Protein AF-A0A5C6M455-F1 (afdb_monomer_lite)

Secondary structure (DSSP, 8-state):
-HHHHHHH-SS-EEEEEGGGTEEEEEEESSSEEEEETT--EEEE-HHHHHHHHHHHHHS-HHHHHHHTTTSS---TTSSSTTHHHHHHHHHHHHH-

Sequence (96 aa):
MYQEILGTIVEPITIHTLGGQSTITIYNQDFMVIVNASGNSYHVDEALFNTVYQRYQQLPTEDRVRAGQYTHPLWEDCPNLISPPYIAAVINHFTI

Foldseek 3Di:
DQVVLLVVPPDWDWFAALVNPWIWIWHRPVFIWIATRVRDIDTDDPVLLVVLVVVLVVDDPVQLNVLLRVRDDQPPPGPDSPVSNVSSVSVVVVPD

Structure (mmCIF, N/CA/C/O backbone):
data_AF-A0A5C6M455-F1
#
_entry.id   AF-A0A5C6M455-F1
#
loop_
_atom_site.group_PDB
_atom_site.id
_atom_site.type_symbol
_atom_site.label_atom_id
_atom_site.label_alt_id
_atom_site.label_comp_id
_atom_site.label_asym_id
_atom_site.label_entity_id
_atom_site.label_seq_id
_atom_site.pdbx_PDB_ins_code
_atom_site.Cartn_x
_atom_site.Cartn_y
_atom_site.Cartn_z
_atom_site.occupancy
_atom_site.B_iso_or_equiv
_atom_site.auth_seq_id
_atom_site.auth_comp_id
_atom_site.auth_asym_id
_atom_site.auth_atom_id
_atom_site.pdbx_PDB_model_num
ATOM 1 N N . MET A 1 1 ? -3.122 -13.556 0.050 1.00 91.81 1 MET A N 1
ATOM 2 C CA . MET A 1 1 ? -2.502 -12.271 0.420 1.00 91.81 1 MET A CA 1
ATOM 3 C C . MET A 1 1 ? -3.527 -11.180 0.707 1.00 91.81 1 MET A C 1
ATOM 5 O O . MET A 1 1 ? -3.610 -10.806 1.860 1.00 91.81 1 MET A O 1
ATOM 9 N N . TYR A 1 2 ? -4.333 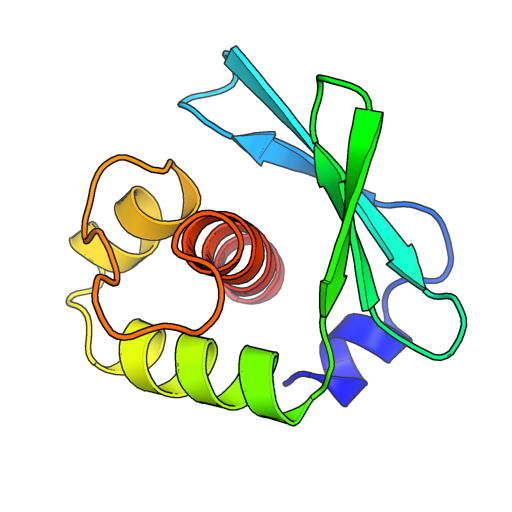-10.685 -0.248 1.00 95.12 2 TYR A N 1
ATOM 10 C CA . TYR A 1 2 ? -5.289 -9.595 0.053 1.00 95.12 2 TYR A CA 1
ATOM 11 C C . TYR A 1 2 ? -6.250 -9.928 1.208 1.00 95.12 2 TYR A C 1
ATOM 13 O O . TYR A 1 2 ? 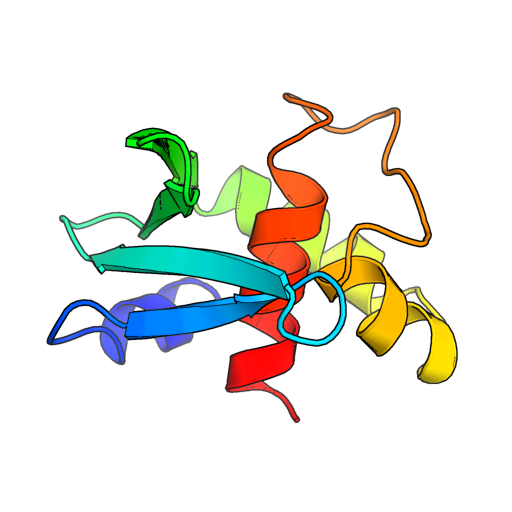-6.216 -9.265 2.237 1.00 95.12 2 TYR A O 1
ATOM 21 N N . GLN A 1 3 ? -7.042 -10.997 1.065 1.00 95.19 3 GLN A N 1
ATOM 22 C CA . GLN A 1 3 ? -8.013 -11.433 2.083 1.00 95.19 3 GLN A CA 1
ATOM 23 C C . GLN A 1 3 ? -7.356 -11.800 3.421 1.00 95.19 3 GLN A C 1
ATOM 25 O O . GLN A 1 3 ? -7.926 -11.601 4.487 1.00 95.19 3 GLN A O 1
ATOM 30 N N . GLU A 1 4 ? -6.131 -12.316 3.358 1.00 94.38 4 GLU A N 1
ATOM 31 C CA . GLU A 1 4 ? -5.330 -12.661 4.529 1.00 94.38 4 GLU A CA 1
ATOM 32 C C . GLU A 1 4 ? -4.939 -11.405 5.309 1.00 94.38 4 GLU A C 1
ATOM 34 O O . GLU A 1 4 ? -5.278 -11.300 6.481 1.00 94.38 4 GLU A O 1
ATOM 39 N N . ILE A 1 5 ? -4.328 -10.415 4.645 1.00 94.62 5 ILE A N 1
ATOM 40 C CA . ILE A 1 5 ? -4.000 -9.121 5.254 1.00 94.62 5 ILE A CA 1
ATOM 41 C C . ILE A 1 5 ? -5.268 -8.448 5.776 1.00 94.62 5 ILE A C 1
ATOM 43 O O . ILE A 1 5 ? -5.293 -8.009 6.922 1.00 94.62 5 ILE A O 1
ATOM 47 N N . LEU A 1 6 ? -6.336 -8.407 4.976 1.00 94.62 6 LEU A N 1
ATOM 48 C CA . LEU A 1 6 ? -7.602 -7.800 5.382 1.00 94.62 6 LEU A CA 1
ATOM 49 C C . LEU A 1 6 ? -8.147 -8.437 6.669 1.00 94.62 6 LEU A C 1
ATOM 51 O O . LEU A 1 6 ? -8.519 -7.721 7.595 1.00 94.62 6 LEU A O 1
ATOM 55 N N . GLY A 1 7 ? -8.097 -9.768 6.775 1.00 93.94 7 GLY A N 1
ATOM 56 C CA . GLY A 1 7 ? -8.507 -10.509 7.968 1.00 93.94 7 GLY A CA 1
ATOM 57 C C . GLY A 1 7 ? -7.655 -10.248 9.217 1.00 93.94 7 GLY A C 1
ATOM 58 O O . GLY A 1 7 ? -8.131 -10.483 10.324 1.00 93.94 7 GLY A O 1
ATOM 59 N N . THR A 1 8 ? -6.425 -9.740 9.073 1.00 93.88 8 THR A N 1
ATOM 60 C CA . THR A 1 8 ? -5.581 -9.350 10.221 1.00 93.88 8 THR A CA 1
ATOM 61 C C . THR A 1 8 ? -5.886 -7.953 10.761 1.00 93.88 8 THR A C 1
ATOM 63 O O . THR A 1 8 ? -5.561 -7.652 11.910 1.00 93.88 8 THR A O 1
ATOM 66 N N . ILE A 1 9 ? -6.517 -7.094 9.958 1.00 94.06 9 ILE A N 1
ATOM 67 C CA . ILE A 1 9 ? -6.822 -5.711 10.327 1.00 94.06 9 ILE A CA 1
ATOM 68 C C . ILE A 1 9 ? -8.131 -5.710 11.127 1.00 94.06 9 ILE A C 1
ATOM 70 O O . ILE A 1 9 ? -9.218 -5.557 10.572 1.00 94.06 9 ILE A O 1
ATOM 74 N N . VAL A 1 10 ? -8.018 -5.930 12.439 1.00 93.25 10 VAL A N 1
ATOM 75 C CA . VAL A 1 10 ? -9.145 -5.847 13.392 1.00 93.25 10 VAL A CA 1
ATOM 76 C C . VAL A 1 10 ? -9.312 -4.421 13.930 1.00 93.25 10 VAL A C 1
ATOM 78 O O . VAL A 1 10 ? -10.423 -3.971 14.181 1.00 93.25 10 VAL A O 1
ATOM 81 N N . GLU A 1 11 ? -8.200 -3.700 14.052 1.00 95.25 11 GLU A N 1
ATOM 82 C CA . GLU A 1 11 ? -8.113 -2.290 14.437 1.00 95.25 11 GLU A CA 1
ATOM 83 C C . GLU A 1 11 ? -7.310 -1.533 13.369 1.00 95.25 11 GLU A C 1
ATOM 85 O O . GLU A 1 11 ? -6.546 -2.167 12.632 1.00 95.25 11 GLU A O 1
ATOM 90 N N . PRO A 1 12 ? -7.435 -0.197 13.262 1.00 96.38 12 PRO A N 1
ATOM 91 C CA . PRO A 1 12 ? -6.647 0.573 12.309 1.00 96.38 12 PRO A CA 1
ATOM 92 C C . PRO A 1 12 ? -5.137 0.396 12.528 1.00 96.38 12 PRO A C 1
ATOM 94 O O . PRO A 1 12 ? -4.640 0.553 13.644 1.00 96.38 12 PRO A O 1
ATOM 97 N N . ILE A 1 13 ? -4.396 0.113 11.454 1.00 96.50 13 ILE A N 1
ATOM 98 C CA . ILE A 1 13 ? -2.940 -0.099 11.503 1.00 96.50 13 ILE A CA 1
ATOM 99 C C . ILE A 1 13 ? -2.226 1.080 10.858 1.00 96.50 13 ILE A C 1
ATOM 101 O O . ILE A 1 13 ? -2.461 1.395 9.692 1.00 96.50 13 ILE A O 1
ATOM 105 N N . THR A 1 14 ? -1.311 1.702 11.601 1.00 96.06 14 THR A N 1
ATOM 106 C CA . THR A 1 14 ? -0.486 2.806 11.101 1.00 96.06 14 THR A CA 1
ATOM 107 C C . THR A 1 14 ? 0.883 2.300 10.666 1.00 96.06 14 THR A C 1
ATOM 109 O O . THR A 1 14 ? 1.612 1.705 11.456 1.00 96.06 14 THR A O 1
ATOM 112 N N . ILE A 1 15 ? 1.260 2.589 9.422 1.00 93.44 15 ILE A N 1
ATOM 113 C CA . ILE A 1 15 ? 2.557 2.238 8.842 1.00 93.44 15 ILE A CA 1
ATOM 114 C C . ILE A 1 15 ? 3.350 3.514 8.573 1.00 93.44 15 ILE A C 1
ATOM 116 O O . ILE A 1 15 ? 2.848 4.465 7.968 1.00 93.44 15 ILE A O 1
ATOM 120 N N . HIS A 1 16 ? 4.613 3.517 8.994 1.00 90.19 16 HIS A N 1
ATOM 121 C CA . HIS A 1 16 ? 5.560 4.574 8.664 1.00 90.19 16 HIS A CA 1
ATOM 122 C C . HIS A 1 16 ? 6.063 4.440 7.231 1.00 90.19 16 HIS A C 1
ATOM 124 O O . HIS A 1 16 ? 6.429 3.361 6.773 1.00 90.19 16 HIS A O 1
ATOM 130 N N . THR A 1 17 ? 6.136 5.565 6.535 1.00 87.06 17 THR A N 1
ATOM 131 C CA . THR A 1 17 ? 6.593 5.639 5.151 1.00 87.06 17 THR A CA 1
ATOM 132 C C . THR A 1 17 ? 7.578 6.799 4.973 1.00 87.06 17 THR A C 1
ATOM 134 O O . THR A 1 17 ? 7.831 7.544 5.923 1.00 87.06 17 THR A O 1
ATOM 137 N N . LEU A 1 18 ? 8.208 6.929 3.795 1.00 81.75 18 LEU A N 1
ATOM 138 C CA . LEU A 1 18 ? 9.232 7.958 3.523 1.00 81.75 18 LEU A CA 1
ATOM 139 C C . LEU A 1 18 ? 10.354 7.994 4.586 1.00 81.75 18 LEU A C 1
ATOM 141 O O . LEU A 1 18 ? 10.709 9.054 5.095 1.00 81.75 18 LEU A O 1
ATOM 145 N N . GLY A 1 19 ? 10.867 6.829 5.000 1.00 77.12 19 GLY A N 1
ATOM 146 C CA . GLY A 1 19 ? 11.897 6.755 6.047 1.00 77.12 19 GLY A CA 1
ATOM 147 C C . GLY A 1 19 ? 11.432 7.259 7.423 1.00 77.12 19 GLY A C 1
ATOM 148 O O . GLY A 1 19 ? 12.244 7.748 8.203 1.00 77.12 19 GLY A O 1
ATOM 149 N N . GLY A 1 20 ? 10.128 7.188 7.707 1.00 81.38 20 GLY A N 1
ATOM 150 C CA . GLY A 1 20 ? 9.528 7.632 8.968 1.00 81.38 20 GLY A CA 1
ATOM 151 C C . GLY A 1 20 ? 8.986 9.062 8.954 1.00 81.38 20 GLY A C 1
ATOM 152 O O . GLY A 1 20 ? 8.399 9.487 9.943 1.00 81.38 20 GLY A O 1
ATOM 153 N N . GLN A 1 21 ? 9.139 9.795 7.848 1.00 83.50 21 GLN A N 1
ATOM 154 C CA . GLN A 1 21 ? 8.685 11.187 7.726 1.00 83.50 21 GLN A CA 1
ATOM 155 C C . GLN A 1 21 ? 7.188 11.322 7.427 1.00 83.50 21 GLN A C 1
ATOM 157 O O . GLN A 1 21 ? 6.637 12.420 7.480 1.00 83.50 21 GLN A O 1
ATOM 162 N N . SER A 1 22 ? 6.516 10.224 7.086 1.00 89.19 22 SER A N 1
ATOM 163 C CA . SER A 1 22 ? 5.077 10.210 6.851 1.00 89.19 22 SER A CA 1
ATOM 164 C C . SER A 1 22 ? 4.457 8.907 7.336 1.00 89.19 22 SER A C 1
ATOM 166 O O . SER A 1 22 ? 5.155 7.965 7.725 1.00 89.19 22 SER A O 1
ATOM 168 N N . THR A 1 23 ? 3.131 8.856 7.332 1.00 93.44 23 THR A N 1
ATOM 169 C CA . THR A 1 23 ? 2.362 7.688 7.742 1.00 93.44 23 THR A CA 1
ATOM 170 C C . THR A 1 23 ? 1.199 7.438 6.800 1.00 93.44 23 THR A C 1
ATOM 172 O O . THR A 1 23 ? 0.677 8.344 6.140 1.00 93.44 23 THR A O 1
ATOM 175 N N . ILE A 1 24 ? 0.790 6.178 6.766 1.00 95.00 24 ILE A N 1
ATOM 176 C CA . ILE A 1 24 ? -0.517 5.763 6.282 1.00 95.00 24 ILE A CA 1
ATOM 177 C C . ILE A 1 24 ? -1.235 4.980 7.367 1.00 95.00 24 ILE A C 1
ATOM 179 O O . ILE A 1 24 ? -0.589 4.312 8.168 1.00 95.00 24 ILE A O 1
ATOM 183 N N . THR A 1 25 ? -2.558 5.056 7.379 1.00 96.94 25 THR A N 1
ATOM 184 C CA . THR A 1 25 ? -3.420 4.266 8.257 1.00 96.94 25 THR A CA 1
ATOM 185 C C . THR A 1 25 ? -4.289 3.363 7.401 1.00 96.94 25 THR A C 1
ATOM 187 O O . THR A 1 25 ? -4.879 3.826 6.425 1.00 96.94 25 THR A O 1
ATOM 190 N N . ILE A 1 26 ? -4.357 2.084 7.747 1.00 96.69 26 ILE A N 1
ATOM 191 C CA . ILE A 1 26 ? -5.151 1.087 7.037 1.00 96.69 26 ILE A CA 1
ATOM 192 C C . ILE A 1 26 ? -6.365 0.735 7.883 1.00 96.69 26 ILE A C 1
ATOM 194 O O . ILE A 1 26 ? -6.225 0.447 9.070 1.00 96.69 26 ILE A O 1
ATOM 198 N N . TYR A 1 27 ? -7.534 0.719 7.257 1.00 96.75 27 TYR A N 1
ATOM 199 C CA . TYR A 1 27 ? -8.790 0.281 7.849 1.00 96.75 27 TYR A CA 1
ATOM 200 C C . TYR A 1 27 ? -9.318 -0.938 7.098 1.00 96.75 27 TYR A C 1
ATOM 202 O O . TYR A 1 27 ? -9.163 -1.043 5.878 1.00 96.75 27 TYR A O 1
ATOM 210 N N . ASN A 1 28 ? -9.992 -1.817 7.833 1.00 95.25 28 ASN A N 1
ATOM 211 C CA . ASN A 1 28 ? -10.860 -2.840 7.273 1.00 95.25 28 ASN A CA 1
ATOM 212 C C . ASN A 1 28 ? -12.314 -2.379 7.422 1.00 95.25 28 ASN A C 1
ATOM 214 O O . ASN A 1 28 ? -12.805 -2.215 8.537 1.00 95.25 28 ASN A O 1
ATOM 218 N N . GLN A 1 29 ? -12.975 -2.124 6.298 1.00 91.50 29 GLN A N 1
ATOM 219 C CA . GLN A 1 29 ? -14.389 -1.748 6.221 1.00 91.50 29 GLN A CA 1
ATOM 220 C C . GLN A 1 29 ? -15.122 -2.699 5.267 1.00 91.50 29 GLN A C 1
ATOM 222 O O . GLN A 1 29 ? -15.747 -2.250 4.314 1.00 91.50 29 GLN A O 1
ATOM 227 N N . ASP A 1 30 ? -14.924 -4.010 5.437 1.00 89.44 30 ASP A N 1
ATOM 228 C CA . ASP A 1 30 ? -15.238 -5.075 4.459 1.00 89.44 30 ASP A CA 1
ATOM 229 C C . ASP A 1 30 ? -14.354 -5.047 3.194 1.00 89.44 30 ASP A C 1
ATOM 231 O O . ASP A 1 30 ? -14.302 -6.005 2.423 1.00 89.44 30 ASP A O 1
ATOM 235 N N . PHE A 1 31 ? -13.605 -3.963 3.014 1.00 90.88 31 PHE A N 1
ATOM 236 C CA . PHE A 1 31 ? -12.547 -3.763 2.036 1.00 90.88 31 PHE A CA 1
ATOM 237 C C . PHE A 1 31 ? -11.405 -2.960 2.662 1.00 90.88 31 PHE A C 1
ATOM 239 O O . PHE A 1 31 ? -11.560 -2.304 3.698 1.00 90.88 31 PHE A O 1
ATOM 246 N N . MET A 1 32 ? -10.239 -3.003 2.022 1.00 95.12 32 MET A N 1
ATOM 247 C CA . MET A 1 32 ? -9.070 -2.256 2.470 1.00 95.12 32 MET A CA 1
ATOM 248 C C . MET A 1 32 ? -9.204 -0.772 2.115 1.00 95.12 32 MET A C 1
ATOM 250 O O . MET A 1 32 ? -9.338 -0.402 0.945 1.00 95.12 32 MET A O 1
ATOM 254 N N . VAL A 1 33 ? -9.093 0.087 3.125 1.00 95.94 33 VAL A N 1
ATOM 255 C CA . VAL A 1 33 ? -8.987 1.540 2.951 1.00 95.94 33 VAL A CA 1
ATOM 256 C C . VAL A 1 33 ? -7.645 2.006 3.466 1.00 95.94 33 VAL A C 1
ATOM 258 O O . VAL A 1 33 ? -7.298 1.735 4.611 1.00 95.94 33 VAL A O 1
ATOM 261 N N . ILE A 1 34 ? -6.909 2.746 2.642 1.00 95.19 34 ILE A N 1
ATOM 262 C CA . ILE A 1 34 ? -5.658 3.379 3.047 1.00 95.19 34 ILE A CA 1
ATOM 263 C C . ILE A 1 34 ? -5.875 4.885 3.131 1.00 95.19 34 ILE A C 1
ATOM 265 O O . ILE A 1 34 ? -6.277 5.508 2.154 1.00 95.19 34 ILE A O 1
ATOM 269 N N . VAL A 1 35 ? -5.572 5.483 4.277 1.00 94.94 35 VAL A N 1
ATOM 270 C CA . VAL A 1 35 ? -5.612 6.932 4.491 1.00 94.94 35 VAL A CA 1
ATOM 271 C C . VAL A 1 35 ? -4.192 7.444 4.674 1.00 94.94 35 VAL A C 1
ATOM 273 O O . VAL A 1 35 ? -3.452 6.930 5.509 1.00 94.94 35 VAL A O 1
ATOM 276 N N . ASN A 1 36 ? -3.785 8.444 3.896 1.00 92.81 36 ASN A N 1
ATOM 277 C CA . ASN A 1 36 ? -2.455 9.037 4.036 1.00 92.81 36 ASN A CA 1
ATOM 278 C C . ASN A 1 36 ? -2.411 10.132 5.120 1.00 92.81 36 ASN A C 1
ATOM 280 O O . ASN A 1 36 ? -3.445 10.574 5.617 1.00 92.81 36 ASN A O 1
ATOM 284 N N . ALA A 1 37 ? -1.212 10.616 5.458 1.00 91.25 37 ALA A N 1
ATOM 285 C CA . ALA A 1 37 ? -1.016 11.670 6.461 1.00 91.25 37 ALA A CA 1
ATOM 286 C C . ALA A 1 37 ? -1.759 12.993 6.169 1.00 91.25 37 ALA A C 1
ATOM 288 O O . ALA A 1 37 ? -1.970 13.791 7.078 1.00 91.25 37 ALA A O 1
ATOM 289 N N . SER A 1 38 ? -2.166 13.238 4.920 1.00 90.50 38 SER A N 1
ATOM 290 C CA . SER A 1 38 ? -2.969 14.406 4.530 1.00 90.50 38 SER A CA 1
ATOM 291 C C . SER A 1 38 ? -4.480 14.180 4.673 1.00 90.50 38 SER A C 1
ATOM 293 O O . SER A 1 38 ? -5.253 15.078 4.357 1.00 90.50 38 SER A O 1
ATOM 295 N N . GLY A 1 39 ? -4.911 12.996 5.119 1.00 91.38 39 GLY A N 1
ATOM 296 C CA . GLY A 1 39 ? -6.320 12.622 5.244 1.00 91.38 39 GLY A CA 1
ATOM 297 C C . GLY A 1 39 ? -6.965 12.139 3.943 1.00 91.38 39 GLY A C 1
ATOM 298 O O . GLY A 1 39 ? -8.169 11.891 3.924 1.00 91.38 39 GLY A O 1
ATOM 299 N N . ASN A 1 40 ? -6.199 11.976 2.857 1.00 90.94 40 ASN A N 1
ATOM 300 C CA . ASN A 1 40 ? -6.734 11.435 1.608 1.00 90.94 40 ASN A CA 1
ATOM 301 C C . ASN A 1 40 ? -6.953 9.929 1.754 1.00 90.94 40 ASN A C 1
ATOM 303 O O . ASN A 1 40 ? -6.029 9.208 2.135 1.00 90.94 40 ASN A O 1
ATOM 307 N N . SER A 1 41 ? -8.157 9.475 1.412 1.00 92.62 41 SER A N 1
ATOM 308 C CA . SER A 1 41 ? -8.572 8.075 1.478 1.00 92.62 41 SER A CA 1
ATOM 309 C C . SER A 1 41 ? -8.499 7.411 0.105 1.00 92.62 41 SER A C 1
ATOM 311 O O . SER A 1 41 ? -8.923 7.985 -0.899 1.00 92.62 41 SER A O 1
ATOM 313 N N . TYR A 1 42 ? -7.991 6.185 0.079 1.00 91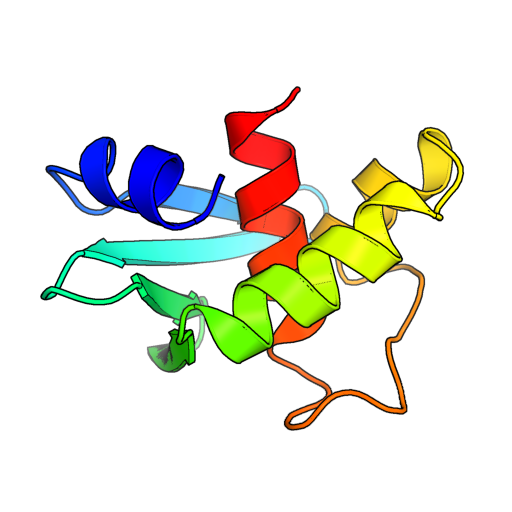.81 42 TYR A N 1
ATOM 314 C CA . TYR A 1 42 ? -7.867 5.349 -1.103 1.00 91.81 42 TYR A CA 1
ATOM 315 C C . TYR A 1 42 ? -8.535 4.007 -0.832 1.00 91.81 42 TYR A C 1
ATOM 317 O O . TYR A 1 42 ? -8.108 3.248 0.040 1.00 91.81 42 TYR A O 1
ATOM 325 N N . HIS A 1 43 ? -9.576 3.712 -1.604 1.00 92.56 43 HIS A N 1
ATOM 326 C CA . HIS A 1 43 ? -10.203 2.40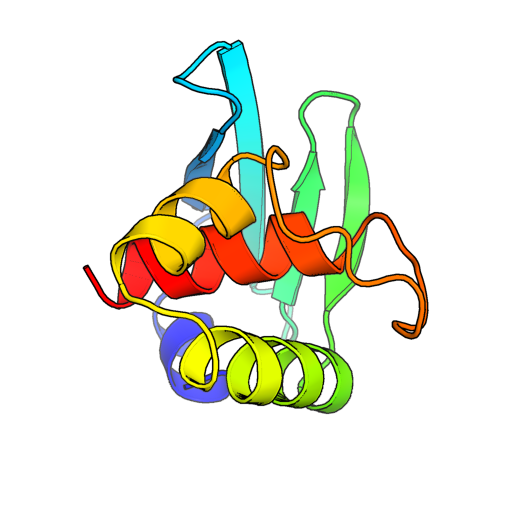0 -1.612 1.00 92.56 43 HIS A CA 1
ATOM 327 C C . HIS A 1 43 ? -9.318 1.446 -2.421 1.00 92.56 43 HIS A C 1
ATOM 329 O O . HIS A 1 43 ? -9.017 1.707 -3.586 1.00 92.56 43 HIS A O 1
ATOM 335 N N . VAL A 1 44 ? -8.883 0.360 -1.787 1.00 92.19 44 VAL A N 1
ATOM 336 C CA . VAL A 1 44 ? -8.090 -0.696 -2.411 1.00 92.19 44 VAL A CA 1
ATOM 337 C C . VAL A 1 44 ? -8.936 -1.958 -2.511 1.00 92.19 44 VAL A C 1
ATOM 339 O O . VAL A 1 44 ? -9.102 -2.694 -1.535 1.00 92.19 44 VAL A O 1
ATOM 342 N N . ASP A 1 45 ? -9.458 -2.214 -3.707 1.00 91.31 45 ASP A N 1
ATOM 343 C CA . ASP A 1 45 ? -10.086 -3.494 -4.015 1.00 91.31 45 ASP A CA 1
ATOM 344 C C . ASP A 1 45 ? -9.038 -4.602 -4.229 1.00 91.31 45 ASP A C 1
ATOM 346 O O . ASP A 1 45 ? -7.831 -4.365 -4.376 1.00 91.31 45 ASP A O 1
ATOM 350 N N . GLU A 1 46 ? -9.510 -5.847 -4.229 1.00 93.50 46 GLU A N 1
ATOM 351 C CA . GLU A 1 46 ? -8.653 -7.018 -4.389 1.00 93.50 46 GLU A CA 1
ATOM 352 C C . GLU A 1 46 ? -7.945 -7.055 -5.756 1.00 93.50 46 GLU A C 1
ATOM 354 O O . GLU A 1 46 ? -6.803 -7.506 -5.851 1.00 93.50 46 GLU A O 1
ATOM 359 N N . ALA A 1 47 ? -8.580 -6.561 -6.822 1.00 91.38 47 ALA A N 1
ATOM 360 C CA . ALA A 1 47 ? -8.012 -6.590 -8.169 1.00 91.38 47 ALA A CA 1
ATOM 361 C C . ALA A 1 47 ? -6.818 -5.631 -8.301 1.00 91.38 47 ALA A C 1
ATOM 363 O O . ALA A 1 47 ? -5.753 -6.013 -8.803 1.00 91.38 47 ALA A O 1
ATOM 364 N N . LEU A 1 48 ? -6.966 -4.405 -7.796 1.00 89.81 48 LEU A N 1
ATOM 365 C CA . LEU A 1 48 ? -5.911 -3.408 -7.702 1.00 89.81 48 LEU A CA 1
ATOM 366 C C . LEU A 1 48 ? -4.777 -3.919 -6.817 1.00 89.81 48 LEU A C 1
ATOM 368 O O . LEU A 1 48 ? -3.614 -3.873 -7.226 1.00 89.81 48 LEU A O 1
ATOM 372 N N . PHE A 1 49 ? -5.105 -4.460 -5.640 1.00 93.06 49 PHE A N 1
ATOM 373 C CA . PHE A 1 49 ? -4.102 -5.024 -4.744 1.00 93.06 49 PHE A CA 1
ATOM 374 C C . PHE A 1 49 ? -3.291 -6.118 -5.434 1.00 93.06 49 PHE A C 1
ATOM 376 O O . PHE A 1 49 ? -2.064 -6.073 -5.427 1.00 93.06 49 PHE A O 1
ATOM 383 N N . ASN A 1 50 ? -3.961 -7.083 -6.064 1.00 92.44 50 ASN A N 1
ATOM 384 C CA . ASN A 1 50 ? -3.302 -8.203 -6.724 1.00 92.44 50 ASN A CA 1
ATOM 385 C C . ASN A 1 50 ? -2.428 -7.741 -7.896 1.00 92.44 50 ASN A C 1
ATOM 387 O O . ASN A 1 50 ? -1.332 -8.270 -8.078 1.00 92.44 50 ASN A O 1
ATOM 391 N N . THR A 1 51 ? -2.857 -6.716 -8.638 1.00 90.06 51 THR A N 1
ATOM 392 C CA . THR A 1 51 ? -2.050 -6.104 -9.705 1.00 90.06 51 THR A CA 1
ATOM 393 C C . THR A 1 51 ? -0.749 -5.527 -9.149 1.00 90.06 51 THR A C 1
ATOM 395 O O . THR A 1 51 ? 0.335 -5.797 -9.674 1.00 90.06 51 THR A O 1
ATOM 398 N N . VAL A 1 52 ? -0.830 -4.765 -8.054 1.00 90.12 52 VAL A N 1
ATOM 399 C CA . VAL A 1 52 ? 0.358 -4.196 -7.402 1.00 90.12 52 VAL A CA 1
ATOM 400 C C . VAL A 1 52 ? 1.219 -5.294 -6.782 1.00 90.12 52 VAL A C 1
ATOM 402 O O . VAL A 1 52 ? 2.434 -5.269 -6.946 1.00 90.12 52 VAL A O 1
ATOM 405 N N . TYR A 1 53 ? 0.616 -6.294 -6.139 1.00 91.75 53 TYR A N 1
ATOM 406 C CA . TYR A 1 53 ? 1.321 -7.423 -5.536 1.00 91.75 53 TYR A CA 1
ATOM 407 C C . TYR A 1 53 ? 2.118 -8.227 -6.567 1.00 91.75 53 TYR A C 1
ATOM 409 O O . TYR A 1 53 ? 3.286 -8.530 -6.334 1.00 91.75 53 TYR A O 1
ATOM 417 N N . GLN A 1 54 ? 1.541 -8.519 -7.734 1.00 90.19 54 GLN A N 1
ATOM 418 C CA . GLN A 1 54 ? 2.253 -9.202 -8.816 1.00 90.19 54 GLN A CA 1
ATOM 419 C C . GLN A 1 54 ? 3.480 -8.410 -9.277 1.00 90.19 54 GLN A C 1
ATOM 421 O O . GLN A 1 54 ? 4.566 -8.978 -9.393 1.00 90.19 54 GLN A O 1
ATOM 426 N N . ARG A 1 55 ? 3.338 -7.094 -9.481 1.00 87.69 55 ARG A N 1
ATOM 427 C CA . ARG A 1 55 ? 4.467 -6.225 -9.847 1.00 87.69 55 ARG A CA 1
ATOM 428 C C . ARG A 1 55 ? 5.508 -6.154 -8.736 1.00 87.69 55 ARG A C 1
ATOM 430 O O . ARG A 1 55 ? 6.697 -6.242 -9.008 1.00 87.69 55 ARG A O 1
ATOM 437 N N . TYR A 1 56 ? 5.069 -6.049 -7.486 1.00 89.75 56 TYR A N 1
ATOM 438 C CA . TYR A 1 56 ? 5.938 -6.044 -6.313 1.00 89.75 56 TYR A CA 1
ATOM 439 C C . TYR A 1 56 ? 6.791 -7.317 -6.234 1.00 89.75 56 TYR A C 1
ATOM 441 O O . TYR A 1 56 ? 7.993 -7.245 -5.995 1.00 89.75 56 TYR A O 1
ATOM 449 N N . GLN A 1 57 ? 6.207 -8.485 -6.512 1.00 89.75 57 GLN A N 1
ATOM 450 C CA . GLN A 1 57 ? 6.940 -9.754 -6.545 1.00 89.75 57 GLN A CA 1
ATOM 451 C C . GLN A 1 57 ? 7.962 -9.840 -7.690 1.00 89.75 57 GLN A C 1
ATOM 453 O O . GLN A 1 57 ? 8.930 -10.590 -7.584 1.00 89.75 57 GLN A O 1
ATOM 458 N N . GLN A 1 58 ? 7.801 -9.065 -8.762 1.00 89.50 58 GLN A N 1
ATOM 459 C CA . GLN A 1 58 ? 8.771 -9.009 -9.861 1.00 89.50 58 GLN A CA 1
ATOM 460 C C . GLN A 1 58 ? 9.974 -8.107 -9.551 1.00 89.50 58 GLN A C 1
ATOM 462 O O . GLN A 1 58 ? 10.977 -8.177 -10.260 1.00 89.50 58 GLN A O 1
ATOM 467 N N . LEU A 1 59 ? 9.902 -7.280 -8.503 1.00 86.19 59 LEU A N 1
ATOM 468 C CA . LEU A 1 59 ? 11.008 -6.411 -8.113 1.00 86.19 59 LEU A CA 1
ATOM 469 C C . LEU A 1 59 ? 12.111 -7.189 -7.382 1.00 86.19 59 LEU A C 1
ATOM 471 O O . LEU A 1 59 ? 11.798 -8.081 -6.578 1.00 86.19 59 LEU A O 1
ATOM 475 N N . PRO A 1 60 ? 13.388 -6.808 -7.582 1.00 85.81 60 PRO A N 1
ATOM 476 C CA . PRO A 1 60 ? 14.479 -7.205 -6.701 1.00 85.81 60 PRO A CA 1
ATOM 477 C C . PRO A 1 60 ? 14.168 -6.859 -5.239 1.00 85.81 60 PRO A C 1
ATOM 479 O O . PRO A 1 60 ? 13.492 -5.871 -4.953 1.00 85.81 60 PRO A O 1
ATOM 482 N N . THR A 1 61 ? 14.685 -7.648 -4.295 1.00 81.94 61 THR A N 1
ATOM 483 C CA . THR A 1 61 ? 14.414 -7.475 -2.854 1.00 81.94 61 THR A CA 1
ATOM 484 C C . THR A 1 61 ? 14.723 -6.062 -2.347 1.00 81.94 61 THR A C 1
ATOM 486 O O . THR A 1 61 ? 13.963 -5.510 -1.557 1.00 81.94 61 THR A O 1
ATOM 489 N N . GLU A 1 62 ? 15.805 -5.451 -2.826 1.00 81.44 62 GLU A N 1
ATOM 490 C CA . GLU A 1 62 ? 16.199 -4.080 -2.476 1.00 81.44 62 GLU A CA 1
ATOM 491 C C . GLU A 1 62 ? 15.176 -3.023 -2.919 1.00 81.44 62 GLU A C 1
ATOM 493 O O . GLU A 1 62 ? 14.897 -2.074 -2.183 1.00 81.44 62 GLU A O 1
ATOM 498 N N . ASP A 1 63 ? 14.539 -3.222 -4.072 1.00 82.00 63 ASP A N 1
ATOM 499 C CA . ASP A 1 63 ? 13.550 -2.290 -4.612 1.00 82.00 63 ASP A CA 1
ATOM 500 C C . ASP A 1 63 ? 12.159 -2.493 -4.010 1.00 82.00 63 ASP A C 1
ATOM 502 O O . ASP A 1 63 ? 11.377 -1.550 -3.931 1.00 82.00 63 ASP A O 1
ATOM 506 N N . ARG A 1 64 ? 11.856 -3.686 -3.495 1.00 82.75 64 ARG A N 1
ATOM 507 C CA . ARG A 1 64 ? 10.615 -3.955 -2.751 1.00 82.75 64 ARG A CA 1
ATOM 508 C C . ARG A 1 64 ? 10.480 -3.074 -1.508 1.00 82.75 64 ARG A C 1
ATOM 510 O O . ARG A 1 64 ? 9.400 -2.554 -1.229 1.00 82.75 64 ARG A O 1
ATOM 517 N N . VAL A 1 65 ? 11.580 -2.853 -0.787 1.00 79.88 65 VAL A N 1
ATOM 518 C CA . VAL A 1 65 ? 11.599 -1.952 0.377 1.00 79.88 65 VAL A CA 1
ATOM 519 C C . VAL A 1 65 ? 11.397 -0.498 -0.060 1.00 79.88 65 VAL A C 1
ATOM 521 O O . VAL A 1 65 ? 10.621 0.234 0.555 1.00 79.88 65 VAL A O 1
ATOM 524 N N . ARG A 1 66 ? 12.045 -0.087 -1.155 1.00 81.00 66 ARG A N 1
ATOM 525 C CA . ARG A 1 66 ? 11.969 1.279 -1.704 1.00 81.00 66 ARG A CA 1
ATOM 526 C C . ARG A 1 66 ? 10.597 1.600 -2.303 1.00 81.00 66 ARG A C 1
ATOM 528 O O . ARG A 1 66 ? 10.150 2.746 -2.227 1.00 81.00 66 ARG A O 1
ATOM 535 N N . ALA A 1 67 ? 9.895 0.594 -2.821 1.00 80.00 67 ALA A N 1
ATOM 536 C CA . ALA A 1 67 ? 8.558 0.742 -3.391 1.00 80.00 67 ALA A CA 1
ATOM 537 C C . ALA A 1 67 ? 7.548 1.195 -2.330 1.00 80.00 67 ALA A C 1
ATOM 539 O O . ALA A 1 67 ? 6.771 2.120 -2.560 1.00 80.00 67 ALA A O 1
ATOM 540 N N . GLY A 1 68 ? 7.625 0.612 -1.128 1.00 73.50 68 GLY A N 1
ATOM 541 C CA . GLY A 1 68 ? 6.820 1.024 0.027 1.00 73.50 68 GLY A CA 1
ATOM 542 C C . GLY A 1 68 ? 7.219 2.380 0.629 1.00 73.50 68 GLY A C 1
ATOM 543 O O . GLY A 1 68 ? 6.544 2.886 1.520 1.00 73.50 68 GLY A O 1
ATOM 544 N N . GLN A 1 69 ? 8.309 2.987 0.153 1.00 78.56 69 GLN A N 1
ATOM 545 C CA . GLN A 1 69 ? 8.792 4.302 0.579 1.00 78.56 69 GLN A CA 1
ATOM 546 C C . GLN A 1 69 ? 8.562 5.394 -0.479 1.00 78.56 69 GLN A C 1
ATOM 548 O O . GLN A 1 69 ? 9.173 6.453 -0.374 1.00 78.56 69 GLN A O 1
ATOM 553 N N . TYR A 1 70 ? 7.728 5.166 -1.502 1.00 71.81 70 TYR A N 1
ATOM 554 C CA . TYR A 1 70 ? 7.497 6.091 -2.637 1.00 71.81 70 TYR A CA 1
ATOM 555 C C . TYR A 1 70 ? 8.764 6.515 -3.381 1.00 71.81 70 TYR A C 1
ATOM 557 O O . TYR A 1 70 ? 8.761 7.535 -4.066 1.00 71.81 70 TYR A O 1
ATOM 565 N N . THR A 1 71 ? 9.866 5.783 -3.223 1.00 67.19 71 THR A N 1
ATOM 566 C CA . THR A 1 71 ? 11.139 6.192 -3.813 1.00 67.19 71 THR A CA 1
ATOM 567 C C . THR A 1 71 ? 11.292 5.580 -5.193 1.00 67.19 71 THR A C 1
ATOM 569 O O . THR A 1 71 ? 11.533 6.319 -6.135 1.00 67.19 71 THR A O 1
ATOM 572 N N . HIS A 1 72 ? 11.122 4.261 -5.330 1.00 64.94 72 HIS A N 1
ATOM 573 C CA . HIS A 1 72 ? 11.169 3.542 -6.611 1.00 64.94 72 HIS A CA 1
ATOM 574 C C . HIS A 1 72 ? 10.579 2.128 -6.480 1.00 64.94 72 HIS A C 1
ATOM 576 O O . HIS A 1 72 ? 10.759 1.527 -5.425 1.00 64.94 72 HIS A O 1
ATOM 582 N N . PRO A 1 73 ? 9.973 1.556 -7.540 1.00 62.47 73 PRO A N 1
ATOM 583 C CA . PRO A 1 73 ? 9.614 2.184 -8.815 1.00 62.47 73 PRO A CA 1
ATOM 584 C C . PRO A 1 73 ? 8.326 3.019 -8.712 1.00 62.47 73 PRO A C 1
ATOM 586 O O . PRO A 1 73 ? 7.483 2.783 -7.849 1.00 62.47 73 PRO A O 1
ATOM 589 N N . LEU A 1 74 ? 8.152 3.969 -9.633 1.00 67.00 74 LEU A N 1
ATOM 590 C CA . LEU A 1 74 ? 6.856 4.604 -9.875 1.00 67.00 74 LEU A CA 1
ATOM 591 C C . LEU A 1 74 ? 6.083 3.722 -10.862 1.00 67.00 74 LEU A C 1
ATOM 593 O O . LEU A 1 74 ? 6.550 3.462 -11.968 1.00 67.00 74 LEU A O 1
ATOM 597 N N . TRP A 1 75 ? 4.923 3.210 -10.456 1.00 74.88 75 TRP A N 1
ATOM 598 C CA . TRP A 1 75 ? 4.104 2.351 -11.313 1.00 74.88 75 TRP A CA 1
ATOM 599 C C . TRP A 1 75 ? 3.184 3.188 -12.203 1.00 74.88 75 TRP A C 1
ATOM 601 O O . TRP A 1 75 ? 2.007 3.366 -11.893 1.00 74.88 75 TRP A O 1
ATOM 611 N N . GLU A 1 76 ? 3.742 3.678 -13.313 1.00 66.81 76 GLU A N 1
ATOM 612 C CA . GLU A 1 76 ? 3.077 4.593 -14.255 1.00 66.81 76 GLU A CA 1
ATOM 613 C C . GLU A 1 76 ? 1.798 4.015 -14.892 1.00 66.81 76 GLU A C 1
ATOM 615 O O . GLU A 1 76 ? 0.822 4.727 -15.104 1.00 66.81 76 GLU A O 1
ATOM 620 N N . ASP A 1 77 ? 1.745 2.699 -15.104 1.00 66.31 77 ASP A N 1
ATOM 621 C CA . ASP A 1 77 ? 0.592 2.039 -15.734 1.00 66.31 77 ASP A CA 1
ATOM 622 C C . ASP A 1 77 ? -0.487 1.571 -14.741 1.00 66.31 77 ASP A C 1
ATOM 624 O O . ASP A 1 77 ? -1.316 0.726 -15.082 1.00 66.31 77 ASP A O 1
ATOM 628 N N . CYS A 1 78 ? -0.4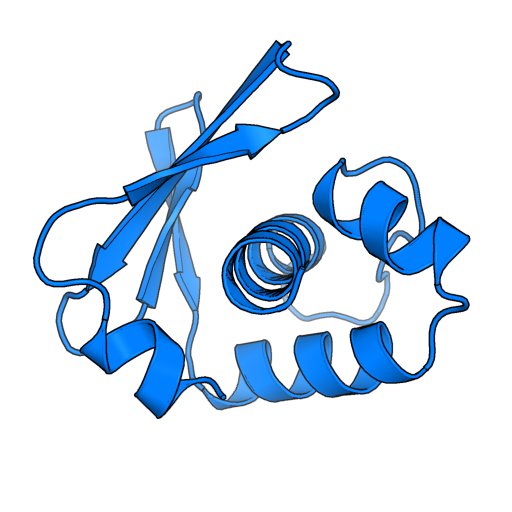45 1.996 -13.475 1.00 65.56 78 CYS A N 1
ATOM 629 C CA . CYS A 1 78 ? -1.472 1.606 -12.506 1.00 65.56 78 CYS A CA 1
ATOM 630 C C . CYS A 1 78 ? -2.638 2.606 -12.492 1.00 65.56 78 CYS A C 1
ATOM 632 O O . CYS A 1 78 ? -2.406 3.819 -12.480 1.00 65.56 78 CYS A O 1
ATOM 634 N N . PRO A 1 79 ? -3.896 2.124 -12.416 1.00 59.66 79 PRO A N 1
ATOM 635 C CA . PRO A 1 79 ? -5.036 2.999 -12.204 1.00 59.66 79 PRO A CA 1
ATOM 636 C C . PRO A 1 79 ? -4.841 3.669 -10.841 1.00 59.66 79 PRO A C 1
ATOM 638 O O . PRO A 1 79 ? -4.863 3.000 -9.813 1.00 59.66 79 PRO A O 1
ATOM 641 N N . ASN A 1 80 ? -4.589 4.980 -10.866 1.00 64.44 80 ASN A N 1
ATOM 642 C CA . ASN A 1 80 ? -4.162 5.812 -9.738 1.00 64.44 80 ASN A CA 1
ATOM 643 C C . ASN A 1 80 ? -2.680 5.649 -9.352 1.00 64.44 80 ASN A C 1
ATOM 645 O O . ASN A 1 80 ? -2.362 4.930 -8.419 1.00 64.44 80 ASN A O 1
ATOM 649 N N . LEU A 1 81 ? -1.784 6.393 -10.012 1.00 69.12 81 LEU A N 1
ATOM 650 C CA . LEU A 1 81 ? -0.326 6.456 -9.774 1.00 69.12 81 LEU A CA 1
ATOM 651 C C . LEU A 1 81 ? 0.110 6.574 -8.299 1.00 69.12 81 LEU A C 1
ATOM 653 O O . LEU A 1 81 ? 1.239 6.228 -7.955 1.00 69.12 81 LEU A O 1
ATOM 657 N N . ILE A 1 82 ? -0.772 7.078 -7.433 1.00 75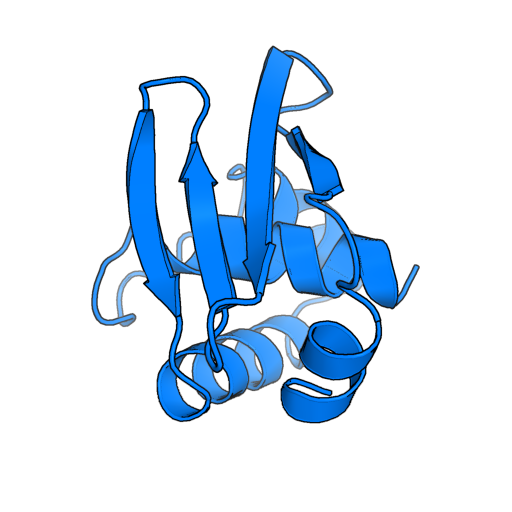.25 82 ILE A N 1
ATOM 658 C CA . ILE A 1 82 ? -0.497 7.361 -6.022 1.00 75.25 82 ILE A CA 1
ATOM 659 C C . ILE A 1 82 ? -0.767 6.135 -5.133 1.00 75.25 82 ILE A C 1
ATOM 661 O O . ILE A 1 82 ? -0.061 5.910 -4.152 1.00 75.25 82 ILE A O 1
ATOM 665 N N . SER A 1 83 ? -1.771 5.319 -5.460 1.00 81.94 83 SER A N 1
ATOM 666 C CA . SER A 1 83 ? -2.166 4.153 -4.654 1.00 81.94 83 SER A CA 1
ATOM 667 C C . SER A 1 83 ? -1.137 3.007 -4.614 1.00 81.94 83 SER A C 1
ATOM 669 O O . SER A 1 83 ? -0.978 2.403 -3.554 1.00 81.94 83 SER A O 1
ATOM 671 N N . PRO A 1 84 ? -0.401 2.687 -5.692 1.00 83.50 84 PRO A N 1
ATOM 672 C CA . PRO A 1 84 ? 0.518 1.559 -5.717 1.00 83.50 84 PRO A CA 1
ATOM 673 C C . PRO A 1 84 ? 1.641 1.623 -4.676 1.00 83.50 84 PRO A C 1
ATOM 675 O O . PRO A 1 84 ? 1.830 0.622 -3.988 1.00 83.50 84 PRO A O 1
ATOM 678 N N . PRO A 1 85 ? 2.340 2.755 -4.457 1.00 86.81 85 PRO A N 1
ATOM 679 C CA . PRO A 1 85 ? 3.294 2.850 -3.352 1.00 86.81 85 PRO A CA 1
ATOM 680 C C . PRO A 1 85 ? 2.672 2.618 -1.963 1.00 86.81 85 PRO A C 1
ATOM 682 O O . PRO A 1 85 ? 3.296 1.987 -1.113 1.00 86.81 85 PRO A O 1
ATOM 685 N N . TYR A 1 86 ? 1.426 3.065 -1.736 1.00 90.69 86 TYR A N 1
ATOM 686 C CA . TYR A 1 86 ? 0.696 2.776 -0.495 1.00 90.69 86 TYR A CA 1
ATOM 687 C C . TYR A 1 86 ? 0.474 1.273 -0.323 1.00 90.69 86 TYR A C 1
ATOM 689 O O . TYR A 1 86 ? 0.780 0.714 0.726 1.00 90.69 86 TYR A O 1
ATOM 697 N N . ILE A 1 87 ? -0.005 0.610 -1.373 1.00 92.62 87 ILE A N 1
ATOM 698 C CA . ILE A 1 87 ? -0.253 -0.834 -1.376 1.00 92.62 87 ILE A CA 1
ATOM 699 C C . ILE A 1 87 ? 1.058 -1.613 -1.190 1.00 92.62 87 ILE A C 1
ATOM 701 O O . ILE A 1 87 ? 1.092 -2.592 -0.450 1.00 92.62 87 ILE A O 1
ATOM 705 N N . ALA A 1 88 ? 2.158 -1.160 -1.790 1.00 91.75 88 ALA A N 1
ATOM 706 C CA . ALA A 1 88 ? 3.478 -1.753 -1.592 1.00 91.75 88 ALA A CA 1
ATOM 707 C C . ALA A 1 88 ? 3.973 -1.626 -0.149 1.00 91.75 88 ALA A C 1
ATOM 709 O O . ALA A 1 88 ? 4.565 -2.570 0.369 1.00 91.75 88 ALA A O 1
ATOM 710 N N . ALA A 1 89 ? 3.703 -0.497 0.514 1.00 91.94 89 ALA A N 1
ATOM 711 C CA . ALA A 1 89 ? 4.000 -0.325 1.933 1.00 91.94 89 ALA A CA 1
ATOM 712 C C . ALA A 1 89 ? 3.211 -1.321 2.795 1.00 91.94 89 ALA A C 1
ATOM 714 O O . ALA A 1 89 ? 3.786 -1.923 3.700 1.00 91.94 89 ALA A O 1
ATOM 715 N N . VAL A 1 90 ? 1.932 -1.550 2.466 1.00 93.88 90 VAL A N 1
ATOM 716 C CA . VAL A 1 90 ? 1.109 -2.583 3.113 1.00 93.88 90 VAL A CA 1
ATOM 717 C C . VAL A 1 90 ? 1.723 -3.965 2.908 1.00 93.88 90 VAL A C 1
ATOM 719 O O . VAL A 1 90 ? 2.013 -4.649 3.881 1.00 93.88 90 VAL A O 1
ATOM 722 N N . ILE A 1 91 ? 1.980 -4.370 1.661 1.00 93.44 91 ILE A N 1
ATOM 723 C CA . ILE A 1 91 ? 2.563 -5.685 1.353 1.00 93.44 91 ILE A CA 1
ATOM 724 C C . ILE A 1 91 ? 3.865 -5.889 2.130 1.00 93.44 91 ILE A C 1
ATOM 726 O O . ILE A 1 91 ? 4.038 -6.925 2.764 1.00 93.44 91 ILE A O 1
ATOM 730 N N . ASN A 1 92 ? 4.757 -4.899 2.102 1.00 90.88 92 ASN A N 1
ATOM 731 C CA . ASN A 1 92 ? 6.041 -4.959 2.787 1.00 90.88 92 ASN A CA 1
ATOM 732 C C . ASN A 1 92 ? 5.864 -5.211 4.294 1.00 90.88 92 ASN A C 1
ATOM 734 O O . ASN A 1 92 ? 6.444 -6.147 4.827 1.00 90.88 92 ASN A O 1
ATOM 738 N N . HIS A 1 93 ? 4.990 -4.442 4.950 1.00 92.69 93 HIS A N 1
ATOM 739 C CA . HIS A 1 93 ? 4.730 -4.546 6.389 1.00 92.69 93 HIS A CA 1
ATOM 740 C C . HIS A 1 93 ? 4.226 -5.924 6.843 1.00 92.69 93 HIS A C 1
ATOM 742 O O . HIS A 1 93 ? 4.511 -6.337 7.960 1.00 92.69 93 HIS A O 1
ATOM 748 N N . PHE A 1 94 ? 3.471 -6.629 5.997 1.00 91.81 94 PHE A N 1
ATOM 749 C CA . PHE A 1 94 ? 2.910 -7.943 6.331 1.00 91.81 94 PHE A CA 1
ATOM 750 C C . PHE A 1 94 ? 3.746 -9.127 5.826 1.00 91.81 94 PHE A C 1
ATOM 752 O O . PHE A 1 94 ? 3.374 -10.274 6.068 1.00 91.81 94 PHE A O 1
ATOM 759 N N . THR A 1 95 ? 4.843 -8.888 5.100 1.00 85.38 95 THR A N 1
ATOM 760 C CA . THR A 1 95 ? 5.648 -9.963 4.487 1.00 85.38 95 THR A CA 1
ATOM 761 C C . THR A 1 95 ? 7.115 -9.977 4.904 1.00 85.38 95 THR A C 1
ATOM 763 O O . THR A 1 95 ? 7.773 -10.997 4.684 1.00 85.38 95 THR A O 1
ATOM 766 N N . ILE A 1 96 ? 7.622 -8.891 5.494 1.00 71.12 96 ILE A N 1
ATOM 767 C CA . ILE A 1 96 ? 8.997 -8.740 5.993 1.00 71.12 96 ILE A CA 1
ATOM 768 C C . ILE A 1 96 ? 8.948 -8.371 7.472 1.00 71.12 96 ILE A C 1
ATOM 770 O O . ILE A 1 96 ? 9.676 -9.027 8.250 1.00 71.12 96 ILE A O 1
#

pLDDT: mean 86.87, std 9.46, range [59.66, 96.94]

Radius of gyration: 12.04 Å; chains: 1; bounding box: 31×27×30 Å

Organism: NCBI:txid1653850